Protein AF-K2DRI7-F1 (afdb_monomer)

pLDDT: mean 78.34, std 16.37, range [36.66, 93.38]

Foldseek 3Di:
DPPVVVQVVQQVVVLVLVLCLCVVPQVWAPWDQQPDPRLQLARIKTWDQDPVRDIFIEGEHEGADEADPPNLVVSLVSLVRQQVDQDPPPSDGHQEYEYEYCAHYDPVSVVVVVVSCVVGPHYHYYYNVRVVCSSPDSPVVVVVVVSSVPDD

Nearest PDB structures (foldseek):
  7tib-assembly1_E  TM=5.034E-01  e=5.874E-02  Saccharomyces cerevisiae
  8hzy-assembly1_A  TM=4.964E-01  e=2.606E-01  Homo sapiens
  8hzy-assembly2_B  TM=5.364E-01  e=4.982E-01  Homo sapiens
  3f73-assembly1_A  TM=3.333E-01  e=2.210E+00  Thermus thermophilus HB27
  3hxm-assembly1_A  TM=3.319E-01  e=8.075E+00  Thermus thermophilus HB27

Radius of gyration: 14.82 Å; Cα contacts (8 Å, |Δi|>4): 229; chains: 1; bounding box: 36×32×44 Å

Structure (mmCIF, N/CA/C/O backbone):
data_AF-K2DRI7-F1
#
_entry.id   AF-K2DRI7-F1
#
loop_
_atom_site.group_PDB
_atom_site.id
_atom_site.type_symbol
_atom_site.label_atom_id
_atom_site.label_alt_id
_atom_site.label_comp_id
_atom_site.label_asym_id
_atom_site.label_entity_id
_atom_site.label_seq_id
_atom_site.pdbx_PDB_ins_code
_atom_site.Cartn_x
_atom_site.Cartn_y
_atom_site.Cartn_z
_atom_site.occupancy
_atom_site.B_iso_or_equiv
_atom_site.auth_seq_id
_atom_site.auth_comp_id
_atom_site.auth_asym_id
_atom_site.auth_atom_id
_atom_site.pdbx_PDB_model_num
ATOM 1 N N . MET A 1 1 ? -2.464 -15.193 24.944 1.00 45.53 1 MET A N 1
ATOM 2 C CA . MET A 1 1 ? -1.815 -15.854 23.783 1.00 45.53 1 MET A CA 1
ATOM 3 C C . MET A 1 1 ? -2.702 -15.968 22.533 1.00 45.53 1 MET A C 1
ATOM 5 O O . MET A 1 1 ? -2.139 -16.121 21.462 1.00 45.53 1 MET A O 1
ATOM 9 N N . GLY A 1 2 ? -4.039 -15.856 22.607 1.00 46.03 2 GLY A N 1
ATOM 10 C CA . GLY A 1 2 ? -4.921 -16.033 21.433 1.00 46.03 2 GLY A CA 1
ATOM 11 C C . GLY A 1 2 ? -5.036 -14.850 20.456 1.00 46.03 2 GLY A C 1
ATOM 12 O O . GLY A 1 2 ? -5.454 -15.052 19.322 1.00 46.03 2 GLY A O 1
ATOM 13 N N . ASP A 1 3 ? -4.657 -13.637 20.866 1.00 54.78 3 ASP A N 1
ATOM 14 C CA . ASP A 1 3 ? -4.938 -12.408 20.102 1.00 54.78 3 ASP A CA 1
ATOM 15 C C . ASP A 1 3 ? -3.900 -12.127 18.996 1.00 54.78 3 ASP A C 1
ATOM 17 O O . ASP A 1 3 ? -4.232 -11.866 17.841 1.00 54.78 3 ASP A O 1
ATOM 21 N N . LYS A 1 4 ? -2.609 -12.328 19.306 1.00 49.41 4 LYS A N 1
ATOM 22 C CA . LYS A 1 4 ? -1.509 -12.177 18.333 1.00 49.41 4 LYS A CA 1
ATOM 23 C C . LYS A 1 4 ? -1.592 -13.189 17.184 1.00 49.41 4 LYS A C 1
ATOM 25 O O . LYS A 1 4 ? -1.267 -12.856 16.050 1.00 49.41 4 LYS A O 1
ATOM 30 N N . THR A 1 5 ? -2.041 -14.413 17.462 1.00 52.44 5 THR A N 1
ATOM 31 C CA . THR A 1 5 ? -2.191 -15.465 16.442 1.00 52.44 5 THR A CA 1
ATOM 32 C C . THR A 1 5 ? -3.351 -15.166 15.491 1.00 52.44 5 THR A C 1
ATOM 34 O O . THR A 1 5 ? -3.237 -15.429 14.298 1.00 52.44 5 THR A O 1
ATOM 37 N N . LYS A 1 6 ? -4.443 -14.569 15.992 1.00 58.28 6 LYS A N 1
ATOM 38 C CA . LYS A 1 6 ? -5.575 -14.129 15.164 1.00 58.28 6 LYS A CA 1
ATOM 39 C C . LYS A 1 6 ? -5.189 -12.977 14.240 1.00 58.28 6 LYS A C 1
ATOM 41 O O . LYS A 1 6 ? -5.393 -13.106 13.037 1.00 58.28 6 LYS A O 1
ATOM 46 N N . LYS A 1 7 ? -4.544 -11.931 14.771 1.00 59.47 7 LYS A N 1
ATOM 47 C CA . LYS A 1 7 ? -4.063 -10.786 13.976 1.00 59.47 7 LYS A CA 1
ATOM 48 C C . LYS A 1 7 ? -3.136 -11.229 12.833 1.00 59.47 7 LYS A C 1
ATOM 50 O O . LYS A 1 7 ? -3.313 -10.838 11.686 1.00 59.47 7 LYS A O 1
ATOM 55 N N . ARG A 1 8 ? -2.220 -12.161 13.120 1.00 62.06 8 ARG A N 1
ATOM 56 C CA . ARG A 1 8 ? -1.281 -12.714 12.127 1.00 62.06 8 ARG A CA 1
ATOM 57 C C . ARG A 1 8 ? -1.958 -13.560 11.038 1.00 62.06 8 ARG A C 1
ATOM 59 O O . ARG A 1 8 ? -1.441 -13.652 9.927 1.00 62.06 8 ARG A O 1
ATOM 66 N N . ASN A 1 9 ? -3.088 -14.198 11.344 1.00 74.12 9 ASN A N 1
ATOM 67 C CA . ASN A 1 9 ? -3.868 -14.951 10.360 1.00 74.12 9 ASN A CA 1
ATOM 68 C C . ASN A 1 9 ? -4.721 -14.030 9.478 1.00 74.12 9 ASN A C 1
ATOM 70 O O . ASN A 1 9 ? -4.870 -14.307 8.290 1.00 74.12 9 ASN A O 1
ATOM 74 N N . GLY A 1 10 ? -5.241 -12.937 10.037 1.00 79.75 10 GLY A N 1
ATOM 75 C CA . GLY A 1 10 ? -6.011 -11.949 9.290 1.00 79.75 10 GLY A CA 1
ATOM 76 C C . GLY A 1 10 ? -5.166 -11.167 8.283 1.00 79.75 10 GLY A C 1
ATOM 77 O O . GLY A 1 10 ? -5.531 -11.100 7.112 1.00 79.75 10 GLY A O 1
ATOM 78 N N . GLU A 1 11 ? -3.965 -10.720 8.665 1.00 83.31 11 GLU A N 1
ATOM 79 C CA . GLU A 1 11 ? -3.028 -10.072 7.727 1.00 83.31 11 GLU A CA 1
ATOM 80 C C . GLU A 1 11 ? -2.600 -11.006 6.586 1.00 83.31 11 GLU A C 1
ATOM 82 O O . GLU A 1 11 ? -2.500 -10.579 5.438 1.00 83.31 11 GLU A O 1
ATOM 87 N N . LYS A 1 12 ? -2.409 -12.304 6.861 1.00 87.25 12 LYS A N 1
ATOM 88 C CA . LYS A 1 12 ? -2.151 -13.305 5.811 1.00 87.25 12 LYS A CA 1
ATOM 89 C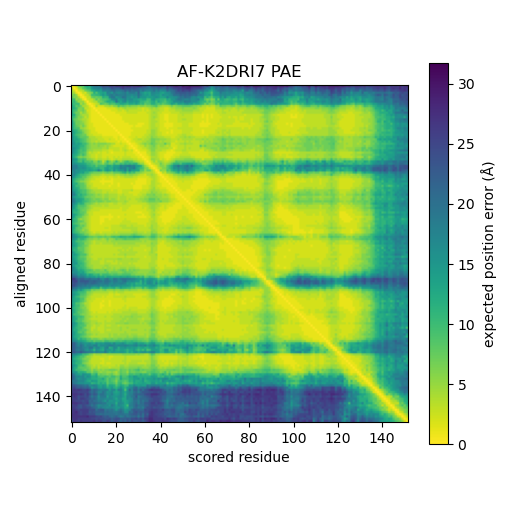 C . LYS A 1 12 ? -3.308 -13.426 4.823 1.00 87.25 12 LYS A C 1
ATOM 91 O O . LYS A 1 12 ? -3.069 -13.522 3.621 1.00 87.25 12 LYS A O 1
ATOM 96 N N . LEU A 1 13 ? -4.545 -13.449 5.317 1.00 87.31 13 LEU A N 1
ATOM 97 C CA . LEU A 1 13 ? -5.724 -13.536 4.461 1.00 87.31 13 LEU A CA 1
ATOM 98 C C . LEU A 1 13 ? -5.879 -12.272 3.611 1.00 87.31 13 LEU A C 1
ATOM 100 O O . LEU A 1 13 ? -6.051 -12.378 2.399 1.00 87.31 13 LEU A O 1
ATOM 104 N N . LEU A 1 14 ? -5.753 -11.099 4.236 1.00 89.38 14 LEU A N 1
ATOM 105 C CA . LEU A 1 14 ? -5.781 -9.803 3.563 1.00 89.38 14 LEU A CA 1
ATOM 106 C C . LEU A 1 14 ? -4.707 -9.727 2.470 1.00 89.38 14 LEU A C 1
ATOM 108 O O . LEU A 1 14 ? -4.997 -9.350 1.339 1.00 89.38 14 LEU A O 1
ATOM 112 N N . ARG A 1 15 ? -3.483 -10.166 2.777 1.00 91.38 15 ARG A N 1
ATOM 113 C CA . ARG A 1 15 ? -2.383 -10.230 1.811 1.00 91.38 15 ARG A CA 1
ATOM 114 C C . ARG A 1 15 ? -2.696 -11.116 0.626 1.00 91.38 15 ARG A C 1
ATOM 116 O O . ARG A 1 15 ? -2.484 -10.685 -0.501 1.00 91.38 15 ARG A O 1
ATOM 123 N N . LYS A 1 16 ? -3.236 -12.314 0.860 1.00 90.50 16 LYS A N 1
ATOM 124 C CA . LYS A 1 16 ? -3.647 -13.196 -0.235 1.00 90.50 16 LYS A CA 1
ATOM 125 C C . LYS A 1 16 ? -4.706 -12.522 -1.113 1.00 90.50 16 LYS A C 1
ATOM 127 O O . LYS A 1 16 ? -4.570 -12.531 -2.327 1.00 90.50 16 LYS A O 1
ATOM 132 N N . GLN A 1 17 ? -5.723 -11.905 -0.512 1.00 88.56 17 GLN A N 1
ATOM 133 C CA . GLN A 1 17 ? -6.784 -11.220 -1.258 1.00 88.56 17 GLN A CA 1
ATOM 134 C C . GLN A 1 17 ? -6.245 -10.068 -2.110 1.00 88.56 17 GLN A C 1
ATOM 136 O O . GLN A 1 17 ? -6.640 -9.920 -3.263 1.00 88.56 17 GLN A O 1
ATOM 141 N N . VAL A 1 18 ? -5.333 -9.265 -1.558 1.00 90.50 18 VAL A N 1
ATOM 142 C CA . VAL A 1 18 ? -4.692 -8.172 -2.296 1.00 90.50 18 VAL A CA 1
ATOM 143 C C . VAL A 1 18 ? -3.785 -8.720 -3.396 1.00 90.50 18 VAL A C 1
ATOM 145 O O . VAL A 1 18 ? -3.836 -8.218 -4.511 1.00 90.50 18 VAL A O 1
ATOM 148 N N . TYR A 1 19 ? -3.006 -9.770 -3.130 1.00 91.44 19 TYR A N 1
ATOM 149 C CA . TYR A 1 19 ? -2.172 -10.425 -4.139 1.00 91.44 19 TYR A CA 1
ATOM 150 C C . TYR A 1 19 ? -3.009 -10.921 -5.325 1.00 91.44 19 TYR A C 1
ATOM 152 O O . TYR A 1 19 ? -2.727 -10.563 -6.469 1.00 91.44 19 TYR A O 1
ATOM 160 N N . ASP A 1 20 ? -4.068 -11.687 -5.044 1.00 87.81 20 ASP A N 1
ATOM 161 C CA . ASP A 1 20 ? -4.990 -12.191 -6.064 1.00 87.81 20 ASP A CA 1
ATOM 162 C C . ASP A 1 20 ? -5.602 -11.013 -6.850 1.00 87.81 20 ASP A C 1
ATOM 164 O O . ASP A 1 20 ? -5.666 -11.049 -8.075 1.00 87.81 20 ASP A O 1
ATOM 168 N N . PHE A 1 21 ? -5.972 -9.918 -6.169 1.00 85.81 21 PHE A N 1
ATOM 169 C CA . PHE A 1 21 ? -6.487 -8.707 -6.814 1.00 85.81 21 PHE A CA 1
ATOM 170 C C . PHE A 1 21 ? -5.487 -8.074 -7.800 1.00 85.81 21 PHE A C 1
ATOM 172 O O . PHE A 1 21 ? -5.850 -7.749 -8.933 1.00 85.81 21 PHE A O 1
ATOM 179 N N . LEU A 1 22 ? -4.223 -7.917 -7.395 1.00 88.50 22 LEU A N 1
ATOM 180 C CA . LEU A 1 22 ? -3.173 -7.341 -8.242 1.00 88.50 22 LEU A CA 1
ATOM 181 C C . LEU A 1 22 ? -2.942 -8.178 -9.506 1.00 88.50 22 LEU A C 1
ATOM 183 O O . LEU A 1 22 ? -2.882 -7.635 -10.610 1.00 88.50 22 LEU A O 1
ATOM 187 N N . VAL A 1 23 ? -2.827 -9.498 -9.344 1.00 87.06 23 VAL A N 1
ATOM 188 C CA . VAL A 1 23 ? -2.507 -10.415 -10.444 1.00 87.06 23 VAL A CA 1
ATOM 189 C C . VAL A 1 23 ? -3.704 -10.606 -11.372 1.00 87.06 23 VAL A C 1
ATOM 191 O O . VAL A 1 23 ? -3.569 -10.465 -12.586 1.00 87.06 23 VAL A O 1
ATOM 194 N N . GLU A 1 24 ? -4.878 -10.915 -10.821 1.00 83.25 24 GLU A N 1
ATOM 195 C CA . GLU A 1 24 ? -6.037 -11.324 -11.619 1.00 83.25 24 GLU A CA 1
ATOM 196 C C . GLU A 1 24 ? -6.810 -10.138 -12.208 1.00 83.25 24 GLU A C 1
ATOM 198 O O . GLU A 1 24 ? -7.414 -10.281 -13.271 1.00 83.25 24 GLU A O 1
ATOM 203 N N . TYR A 1 25 ? -6.803 -8.972 -11.546 1.00 78.94 25 TYR A N 1
ATOM 204 C CA . TYR A 1 25 ? -7.685 -7.856 -11.918 1.00 78.94 25 TYR A CA 1
ATOM 205 C C . TYR A 1 25 ? -6.943 -6.615 -12.396 1.00 78.94 25 TYR A C 1
ATOM 207 O O . TYR A 1 25 ? -7.398 -5.973 -13.342 1.00 78.94 25 TYR A O 1
ATOM 215 N N . LEU A 1 26 ? -5.817 -6.256 -11.773 1.00 81.12 26 LEU A N 1
ATOM 216 C CA . LEU A 1 26 ? -5.027 -5.107 -12.233 1.00 81.12 26 LEU A CA 1
ATOM 217 C C . LEU A 1 26 ? -4.028 -5.468 -13.338 1.00 81.12 26 LEU A C 1
ATOM 219 O O . LEU A 1 26 ? -3.480 -4.569 -13.981 1.00 81.12 26 LEU A O 1
ATOM 223 N N . GLY A 1 27 ? -3.796 -6.765 -13.569 1.00 82.94 27 GLY A N 1
ATOM 224 C CA . GLY A 1 27 ? -2.776 -7.237 -14.503 1.00 82.94 27 GLY A CA 1
ATOM 225 C C . GLY A 1 27 ? -1.376 -6.768 -14.103 1.00 82.94 27 GLY A C 1
ATOM 226 O O . GLY A 1 27 ? -0.533 -6.523 -14.970 1.00 82.94 27 GLY A O 1
ATOM 227 N N . SER A 1 28 ? -1.147 -6.581 -12.800 1.00 88.69 28 SER A N 1
ATOM 228 C CA . SER A 1 28 ? 0.134 -6.132 -12.274 1.00 88.69 28 SER A CA 1
ATOM 229 C C . SER A 1 28 ? 1.219 -7.171 -12.543 1.00 88.69 28 SER A C 1
ATOM 231 O O . SER A 1 28 ? 0.995 -8.380 -12.504 1.00 88.69 28 SER A O 1
ATOM 233 N N . GLN A 1 29 ? 2.424 -6.688 -12.819 1.00 87.44 29 GLN A N 1
ATOM 234 C CA . GLN A 1 29 ? 3.566 -7.513 -13.192 1.00 87.44 29 GLN A CA 1
ATOM 235 C C . GLN A 1 29 ? 4.505 -7.709 -12.003 1.00 87.44 29 GLN A C 1
ATOM 237 O O . GLN A 1 29 ? 4.665 -6.802 -11.188 1.00 87.44 29 GLN A O 1
ATOM 242 N N . ASN A 1 30 ? 5.182 -8.862 -11.952 1.00 88.19 30 ASN A N 1
ATOM 243 C CA . ASN A 1 30 ? 6.200 -9.190 -10.945 1.00 88.19 30 ASN A CA 1
ATOM 244 C C . ASN A 1 30 ? 5.730 -8.883 -9.510 1.00 88.19 30 ASN A C 1
ATOM 246 O O . ASN A 1 30 ? 6.383 -8.133 -8.788 1.00 88.19 30 ASN A O 1
ATOM 250 N N . VAL A 1 31 ? 4.561 -9.412 -9.130 1.00 90.19 31 VAL A N 1
ATOM 251 C CA . VAL A 1 31 ? 4.047 -9.273 -7.763 1.00 90.19 31 VAL A CA 1
ATOM 252 C C . VAL A 1 31 ? 4.863 -10.179 -6.835 1.00 90.19 31 VAL A C 1
ATOM 254 O O . VAL A 1 31 ? 4.815 -11.404 -6.953 1.00 90.19 31 VAL A O 1
ATOM 257 N N . GLU A 1 32 ? 5.612 -9.571 -5.924 1.00 89.62 32 GLU A N 1
ATOM 258 C CA . GLU A 1 32 ? 6.501 -10.212 -4.955 1.00 89.62 32 GLU A CA 1
ATOM 259 C C . GLU A 1 32 ? 5.894 -10.124 -3.548 1.00 89.62 32 GLU A C 1
ATOM 261 O O . GLU A 1 32 ? 5.440 -9.060 -3.126 1.00 89.62 32 GLU A O 1
ATOM 266 N N . ASP A 1 33 ? 5.895 -11.243 -2.819 1.00 89.25 33 ASP A N 1
ATOM 267 C CA . ASP A 1 33 ? 5.534 -11.295 -1.399 1.00 89.25 33 ASP A CA 1
ATOM 268 C C . ASP A 1 33 ? 6.801 -11.158 -0.548 1.00 89.25 33 ASP A C 1
ATOM 270 O O . ASP A 1 33 ? 7.680 -12.023 -0.576 1.00 89.25 33 ASP A O 1
ATOM 274 N N . CYS A 1 34 ? 6.902 -10.048 0.180 1.00 86.25 34 CYS A N 1
ATOM 275 C CA . CYS A 1 34 ?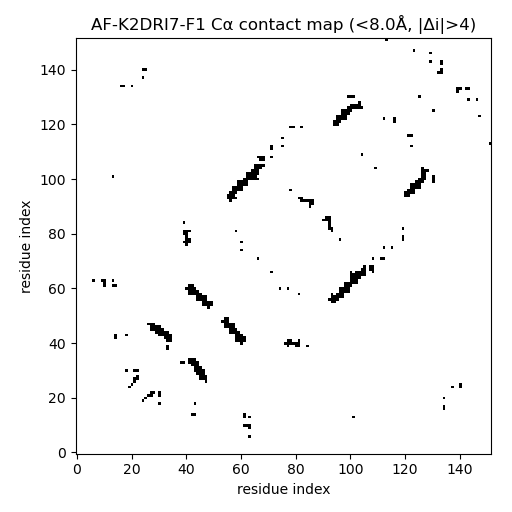 8.083 -9.670 0.953 1.00 86.25 34 CYS A CA 1
ATOM 276 C C . CYS A 1 34 ? 7.925 -9.941 2.457 1.00 86.25 34 CYS A C 1
ATOM 278 O O . CYS A 1 34 ? 8.848 -9.678 3.228 1.00 86.25 34 CYS A O 1
ATOM 280 N N . CYS A 1 35 ? 6.779 -10.469 2.895 1.00 80.75 35 CYS A N 1
ATOM 281 C CA . CYS A 1 35 ? 6.495 -10.632 4.316 1.00 80.75 35 CYS A CA 1
ATOM 282 C C . CYS A 1 35 ? 7.434 -11.660 4.974 1.00 80.75 35 CYS A C 1
ATOM 284 O O . CYS A 1 35 ? 7.529 -12.816 4.547 1.00 80.75 35 CYS A O 1
ATOM 286 N N . GLY A 1 36 ? 8.090 -11.268 6.072 1.00 72.19 36 GLY A N 1
ATOM 287 C CA . GLY A 1 36 ? 9.005 -12.121 6.836 1.00 72.19 36 GLY A CA 1
ATOM 288 C C . GLY A 1 36 ? 10.406 -11.532 7.017 1.00 72.19 36 GLY A C 1
ATOM 289 O O . GLY A 1 36 ? 10.565 -10.378 7.389 1.00 72.19 36 GLY A O 1
ATOM 290 N N . GLN A 1 37 ? 11.452 -12.343 6.824 1.00 54.78 37 GLN A N 1
ATOM 291 C CA . GLN A 1 37 ? 12.841 -11.924 7.096 1.00 54.78 37 GLN A CA 1
ATOM 292 C C . GLN A 1 37 ? 13.379 -10.853 6.130 1.00 54.78 37 GLN A C 1
ATOM 294 O O . GLN A 1 37 ? 14.425 -10.269 6.400 1.00 54.78 37 GLN A O 1
ATOM 299 N N . TYR A 1 38 ? 12.655 -10.577 5.044 1.00 63.22 38 TYR A N 1
ATOM 300 C CA . TYR A 1 38 ? 13.003 -9.602 4.008 1.00 63.22 38 TYR A CA 1
ATOM 301 C C . TYR A 1 38 ? 11.934 -8.507 3.877 1.00 63.22 38 TYR A C 1
ATOM 303 O O . TYR A 1 38 ? 11.729 -7.944 2.806 1.00 63.22 38 TYR A O 1
ATOM 311 N N . GLU A 1 39 ? 11.227 -8.220 4.970 1.00 67.75 39 GLU A N 1
ATOM 312 C CA . GLU A 1 39 ? 10.157 -7.226 5.008 1.00 67.75 39 GLU A CA 1
ATOM 313 C C . GLU A 1 39 ? 10.781 -5.823 5.054 1.00 67.75 39 GLU A C 1
ATOM 315 O O . GLU A 1 39 ? 11.000 -5.227 6.109 1.00 67.75 39 GLU A O 1
ATOM 320 N N . PHE A 1 40 ? 11.141 -5.297 3.883 1.00 81.81 40 PHE A N 1
ATOM 321 C CA . PHE A 1 40 ? 11.758 -3.978 3.711 1.00 81.81 40 PHE A CA 1
ATOM 322 C C . PHE A 1 40 ? 10.728 -2.844 3.842 1.00 81.81 40 PHE A C 1
ATOM 324 O O . PHE A 1 40 ? 10.684 -1.934 3.021 1.00 81.81 40 PHE A O 1
ATOM 331 N N . GLY A 1 41 ? 9.863 -2.917 4.857 1.00 85.12 41 GLY A N 1
ATOM 332 C CA . GLY A 1 41 ? 8.800 -1.939 5.097 1.00 85.12 41 GLY A CA 1
ATOM 333 C C . GLY A 1 41 ? 7.579 -2.055 4.174 1.00 85.12 41 GLY A C 1
ATOM 334 O O . GLY A 1 41 ? 6.766 -1.135 4.137 1.00 85.12 41 GLY A O 1
ATOM 335 N N . CYS A 1 42 ? 7.464 -3.148 3.414 1.00 90.31 42 CYS A N 1
ATOM 336 C CA . CYS A 1 42 ? 6.300 -3.497 2.599 1.00 90.31 42 CYS A CA 1
ATOM 337 C C . CYS A 1 42 ? 6.037 -5.004 2.689 1.00 90.31 42 CYS A C 1
ATOM 339 O O . CYS A 1 42 ? 6.977 -5.798 2.730 1.00 90.31 42 CYS A O 1
ATOM 341 N N . ASP A 1 43 ? 4.763 -5.385 2.647 1.00 92.25 43 ASP A N 1
ATOM 342 C CA . ASP A 1 43 ? 4.317 -6.777 2.580 1.00 92.25 43 ASP A CA 1
ATOM 343 C C . ASP A 1 43 ? 4.309 -7.308 1.145 1.00 92.25 43 ASP A C 1
ATOM 345 O O . ASP A 1 43 ? 4.614 -8.476 0.920 1.00 92.25 43 ASP A O 1
ATOM 349 N N . LEU A 1 44 ? 3.954 -6.457 0.175 1.00 92.19 44 LEU A N 1
ATOM 350 C CA . LEU A 1 44 ? 3.944 -6.788 -1.250 1.00 92.19 44 LEU A CA 1
ATOM 351 C C . LEU A 1 44 ? 4.658 -5.710 -2.063 1.00 92.19 44 LEU A C 1
ATOM 353 O O . LEU A 1 44 ? 4.615 -4.526 -1.721 1.00 92.19 44 LEU A O 1
ATOM 357 N N . ILE A 1 45 ? 5.245 -6.112 -3.185 1.00 91.94 45 ILE A N 1
ATOM 358 C CA . ILE A 1 45 ? 5.804 -5.210 -4.195 1.00 91.94 45 ILE A CA 1
ATOM 359 C C . ILE A 1 45 ? 5.298 -5.641 -5.560 1.00 91.94 45 ILE A C 1
ATOM 361 O O . ILE A 1 45 ? 5.169 -6.828 -5.826 1.00 91.94 45 ILE A O 1
ATOM 365 N N . PHE A 1 46 ? 5.000 -4.689 -6.435 1.00 92.38 46 PHE A N 1
ATOM 366 C CA . PHE A 1 46 ? 4.537 -4.990 -7.784 1.00 92.38 46 PHE A CA 1
ATOM 367 C C . PHE A 1 46 ? 4.931 -3.897 -8.770 1.00 92.38 46 PHE A C 1
ATOM 369 O O . PHE A 1 46 ? 5.344 -2.798 -8.390 1.00 92.38 46 PHE A O 1
ATOM 376 N N . TYR A 1 47 ? 4.770 -4.199 -10.055 1.00 91.69 47 TYR A N 1
ATOM 377 C CA . TYR A 1 47 ? 4.936 -3.241 -11.134 1.00 91.69 47 TYR A CA 1
ATOM 378 C C . TYR A 1 47 ? 3.627 -3.025 -11.882 1.00 91.69 47 TYR A C 1
ATOM 380 O O . TYR A 1 47 ? 2.873 -3.963 -12.139 1.00 91.69 47 TYR A O 1
ATOM 388 N N . GLN A 1 48 ? 3.395 -1.783 -12.286 1.00 91.00 48 GLN A N 1
ATOM 389 C CA . GLN A 1 48 ? 2.253 -1.393 -13.099 1.00 91.00 48 GLN A CA 1
ATOM 390 C C . GLN A 1 48 ? 2.708 -0.367 -14.133 1.00 91.00 48 GLN A C 1
ATOM 392 O O . GLN A 1 48 ? 3.519 0.508 -13.829 1.00 91.00 48 GLN A O 1
ATOM 397 N N . ASN A 1 49 ? 2.184 -0.459 -15.352 1.00 88.00 49 ASN A N 1
ATOM 398 C CA . ASN A 1 49 ? 2.376 0.600 -16.335 1.00 88.00 49 ASN A CA 1
ATOM 399 C C . ASN A 1 49 ? 1.421 1.754 -16.030 1.00 88.00 49 ASN A C 1
ATOM 401 O O . ASN A 1 49 ? 0.225 1.531 -15.829 1.00 88.00 49 ASN A O 1
ATOM 405 N N . ASP A 1 50 ? 1.945 2.976 -16.007 1.00 85.81 50 ASP A N 1
ATOM 406 C CA . ASP A 1 50 ? 1.112 4.174 -15.966 1.00 85.81 50 ASP A CA 1
ATOM 407 C C . ASP A 1 50 ? 0.392 4.392 -17.321 1.00 85.81 50 ASP A C 1
ATOM 409 O O . ASP A 1 50 ? 0.661 3.668 -18.289 1.00 85.81 50 ASP A O 1
ATOM 413 N N . PRO A 1 51 ? -0.545 5.357 -17.430 1.00 85.31 51 PRO A N 1
ATOM 414 C CA . PRO A 1 51 ? -1.284 5.600 -18.674 1.00 85.31 51 PRO A CA 1
ATOM 415 C C . PRO A 1 51 ? -0.412 5.935 -19.893 1.00 85.31 51 PRO A C 1
ATOM 417 O O . PRO A 1 51 ? -0.889 5.842 -21.022 1.00 85.31 51 PRO A O 1
ATOM 420 N N . PHE A 1 52 ? 0.854 6.305 -19.685 1.00 91.75 52 PHE A N 1
ATOM 421 C CA . PHE A 1 52 ? 1.821 6.592 -20.744 1.00 91.75 52 PHE A CA 1
ATOM 422 C C . PHE A 1 52 ? 2.698 5.378 -21.086 1.00 91.75 52 PHE A C 1
ATOM 424 O O . PHE A 1 52 ? 3.617 5.486 -21.896 1.00 91.75 52 PHE A O 1
ATOM 431 N N . GLY A 1 53 ? 2.428 4.217 -20.483 1.00 86.81 53 GLY A N 1
ATOM 432 C CA . GLY A 1 53 ? 3.187 2.987 -20.690 1.00 86.81 53 GLY A CA 1
ATOM 433 C C . GLY A 1 53 ? 4.494 2.923 -19.898 1.00 86.81 53 GLY A C 1
ATOM 434 O O . GLY A 1 53 ? 5.284 2.006 -20.122 1.00 86.81 53 GLY A O 1
ATOM 435 N N . ILE A 1 54 ? 4.749 3.858 -18.974 1.00 88.69 54 ILE A N 1
ATOM 436 C CA . ILE A 1 54 ? 5.965 3.834 -18.157 1.00 88.69 54 ILE A CA 1
ATOM 437 C C . ILE A 1 54 ? 5.772 2.826 -17.028 1.00 88.69 54 ILE A C 1
ATOM 439 O O . ILE A 1 54 ? 4.838 2.931 -16.233 1.00 88.69 54 ILE A O 1
ATOM 443 N N . LYS A 1 55 ? 6.698 1.872 -16.919 1.00 89.94 55 LYS A N 1
ATOM 444 C CA . LYS A 1 55 ? 6.703 0.877 -15.846 1.00 89.94 55 LYS A CA 1
ATOM 445 C C . LYS A 1 55 ? 7.087 1.526 -14.510 1.00 89.94 55 LYS A C 1
ATOM 447 O O . LYS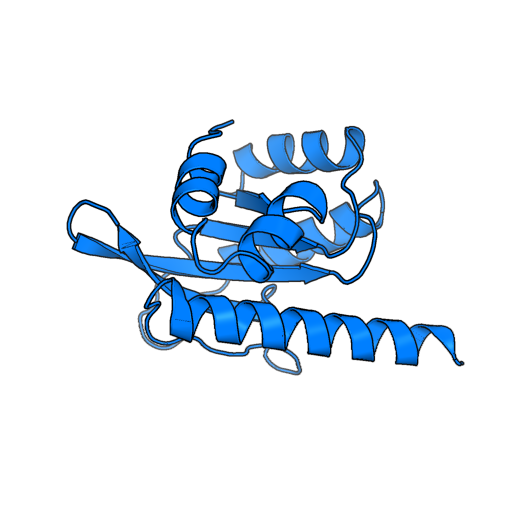 A 1 55 ? 8.210 2.022 -14.335 1.00 89.94 55 LYS A O 1
ATOM 452 N N . ARG A 1 56 ? 6.152 1.503 -13.564 1.00 90.69 56 ARG A N 1
ATOM 453 C CA . ARG A 1 56 ? 6.278 2.015 -12.194 1.00 90.69 56 ARG A CA 1
ATOM 454 C C . ARG A 1 56 ? 6.335 0.866 -11.203 1.00 90.69 56 ARG A C 1
ATOM 456 O O . ARG A 1 56 ? 5.690 -0.158 -11.421 1.00 90.69 56 ARG A O 1
ATOM 463 N N . ARG A 1 57 ? 7.100 1.042 -10.130 1.00 91.00 57 ARG A N 1
ATOM 464 C CA . ARG A 1 57 ? 7.242 0.081 -9.037 1.00 91.00 57 ARG A CA 1
ATOM 465 C C . ARG A 1 57 ? 6.540 0.606 -7.794 1.00 91.00 57 ARG A C 1
ATOM 467 O O . ARG A 1 57 ? 6.835 1.708 -7.342 1.00 91.00 57 ARG A O 1
ATOM 474 N N . TYR A 1 58 ? 5.669 -0.203 -7.212 1.00 92.06 58 TYR A N 1
ATOM 475 C CA . TYR A 1 58 ? 4.885 0.171 -6.043 1.00 92.06 58 TYR A CA 1
ATOM 476 C C . TYR A 1 58 ? 5.071 -0.830 -4.909 1.00 92.06 58 TYR A C 1
ATOM 478 O O . TYR A 1 58 ? 5.221 -2.029 -5.147 1.00 92.06 58 TYR A O 1
ATOM 486 N N . GLY A 1 59 ? 5.051 -0.324 -3.678 1.00 92.31 59 GLY A N 1
ATOM 487 C CA . GLY A 1 59 ? 4.977 -1.136 -2.465 1.00 92.31 59 GLY A CA 1
ATOM 488 C C . GLY A 1 59 ? 3.568 -1.142 -1.879 1.00 92.31 59 GLY A C 1
ATOM 489 O O . GLY A 1 59 ? 2.788 -0.216 -2.109 1.00 92.31 59 GLY A O 1
ATOM 490 N N . ILE A 1 60 ? 3.242 -2.169 -1.099 1.00 93.31 60 ILE A N 1
ATOM 491 C CA . ILE A 1 60 ? 2.020 -2.230 -0.297 1.00 93.31 60 ILE A CA 1
ATOM 492 C C . ILE A 1 60 ? 2.376 -2.613 1.135 1.00 93.31 60 ILE A C 1
ATOM 494 O O . ILE A 1 60 ? 2.976 -3.661 1.360 1.00 93.31 60 ILE A O 1
ATOM 498 N N . GLN A 1 61 ? 1.940 -1.797 2.092 1.00 93.38 61 GLN A N 1
ATOM 499 C CA . GLN A 1 61 ? 1.923 -2.135 3.511 1.00 93.38 61 GLN A CA 1
ATOM 500 C C . GLN A 1 61 ? 0.489 -2.457 3.937 1.00 93.38 61 GLN A C 1
ATOM 502 O O . GLN A 1 61 ? -0.420 -1.636 3.798 1.00 93.38 61 GLN A O 1
ATOM 507 N N . LEU A 1 62 ? 0.291 -3.657 4.467 1.00 92.56 62 LEU A N 1
ATOM 508 C CA . LEU A 1 62 ? -0.986 -4.195 4.908 1.00 92.56 62 LEU A CA 1
ATOM 509 C C . LEU A 1 62 ? -1.102 -4.109 6.429 1.00 92.56 62 LEU A C 1
ATOM 511 O O . LEU A 1 62 ? -0.115 -4.276 7.148 1.00 92.56 62 LEU A O 1
ATOM 515 N N . LYS A 1 63 ? -2.319 -3.876 6.927 1.00 91.75 63 LYS A N 1
ATOM 516 C CA . LYS A 1 63 ? -2.668 -4.004 8.350 1.00 91.75 63 LYS A CA 1
ATOM 517 C C . LYS A 1 63 ? -4.080 -4.564 8.502 1.00 91.75 63 LYS A C 1
ATOM 519 O O . LYS A 1 63 ? -5.027 -4.033 7.933 1.00 91.75 63 LYS A O 1
ATOM 524 N N . ASP A 1 64 ? -4.249 -5.601 9.316 1.00 91.00 64 ASP A N 1
ATOM 525 C CA . ASP A 1 64 ? -5.579 -6.141 9.650 1.00 91.00 64 ASP A CA 1
ATOM 526 C C . ASP A 1 64 ? -6.119 -5.512 10.946 1.00 91.00 64 ASP A C 1
ATOM 528 O O . ASP A 1 64 ? -6.285 -6.177 11.967 1.00 91.00 64 ASP A O 1
ATOM 532 N N . THR A 1 65 ? -6.254 -4.183 10.966 1.00 91.00 65 THR A N 1
ATOM 533 C CA . THR A 1 65 ? -6.712 -3.421 12.142 1.00 91.00 65 THR A CA 1
ATOM 534 C C . THR A 1 65 ? -7.069 -1.985 11.773 1.00 91.00 65 THR A C 1
ATOM 536 O O . THR A 1 65 ? -6.533 -1.437 10.812 1.00 91.00 65 THR A O 1
ATOM 539 N N . ASP A 1 66 ? -7.898 -1.323 12.582 1.00 91.69 66 ASP A N 1
ATOM 540 C CA . ASP A 1 66 ? -8.062 0.131 12.498 1.00 91.69 66 ASP A CA 1
ATOM 541 C C . ASP A 1 66 ? -6.706 0.846 12.644 1.00 91.69 66 ASP A C 1
ATOM 543 O O . ASP A 1 66 ? -5.896 0.493 13.507 1.00 91.69 66 ASP A O 1
ATOM 547 N N . LEU A 1 67 ? -6.471 1.870 11.819 1.00 91.56 67 LEU A N 1
ATOM 548 C CA . LEU A 1 67 ? -5.289 2.724 11.910 1.00 91.56 67 LEU A CA 1
ATOM 549 C C . LEU A 1 67 ? -5.618 3.975 12.726 1.00 91.56 67 LEU A C 1
ATOM 551 O O . LEU A 1 67 ? -6.314 4.899 12.279 1.00 91.56 67 LEU A O 1
ATOM 555 N N . ASN A 1 68 ? -5.084 4.004 13.943 1.00 90.06 68 ASN A N 1
ATOM 556 C CA . ASN A 1 68 ? -5.135 5.153 14.836 1.00 90.06 68 ASN A CA 1
ATOM 557 C C . ASN A 1 68 ? -3.722 5.720 15.073 1.00 90.06 68 ASN A C 1
ATOM 559 O O . ASN A 1 68 ? -2.760 5.335 14.408 1.00 90.06 68 ASN A O 1
ATOM 563 N N . GLY A 1 69 ? -3.604 6.688 15.985 1.00 81.88 69 GLY A N 1
ATOM 564 C CA . GLY A 1 69 ? -2.377 7.442 16.227 1.00 81.88 69 GLY A CA 1
ATOM 565 C C . GLY A 1 69 ? -1.128 6.610 16.549 1.00 81.88 69 GLY A C 1
ATOM 566 O O . GLY A 1 69 ? -0.042 7.111 16.255 1.00 81.88 69 GLY A O 1
ATOM 567 N N . THR A 1 70 ? -1.260 5.401 17.108 1.00 86.75 70 THR A N 1
ATOM 568 C CA . THR A 1 70 ? -0.126 4.512 17.430 1.00 86.75 70 THR A CA 1
ATOM 569 C C . THR A 1 70 ? 0.240 3.621 16.248 1.00 86.75 70 THR A C 1
ATOM 571 O O . THR A 1 70 ? 1.386 3.644 15.803 1.00 86.75 70 THR A O 1
ATOM 574 N N . GLU A 1 71 ? -0.731 2.893 15.694 1.00 89.00 71 GLU A N 1
ATOM 575 C CA . GLU A 1 71 ? -0.551 1.989 14.551 1.00 89.00 71 GLU A CA 1
ATOM 576 C C . GLU A 1 71 ? -0.009 2.740 13.339 1.00 89.00 71 GLU A C 1
ATOM 578 O O . GLU A 1 71 ? 0.813 2.209 12.595 1.00 89.00 71 GLU A O 1
ATOM 583 N N . ILE A 1 72 ? -0.415 4.000 13.155 1.00 90.94 72 ILE A N 1
ATOM 584 C CA . ILE A 1 72 ? 0.087 4.778 12.032 1.00 90.94 72 ILE A CA 1
ATOM 585 C C . ILE A 1 72 ? 1.562 5.146 12.177 1.00 90.94 72 ILE A C 1
ATOM 587 O O . ILE A 1 72 ? 2.267 5.180 11.178 1.00 90.94 72 ILE A O 1
ATOM 591 N N . ASN A 1 73 ? 2.068 5.369 13.393 1.00 89.88 73 ASN A N 1
ATOM 592 C CA . ASN A 1 73 ? 3.491 5.660 13.579 1.00 89.88 73 ASN A CA 1
ATOM 593 C C . ASN A 1 73 ? 4.354 4.448 13.194 1.00 89.88 73 ASN A C 1
ATOM 595 O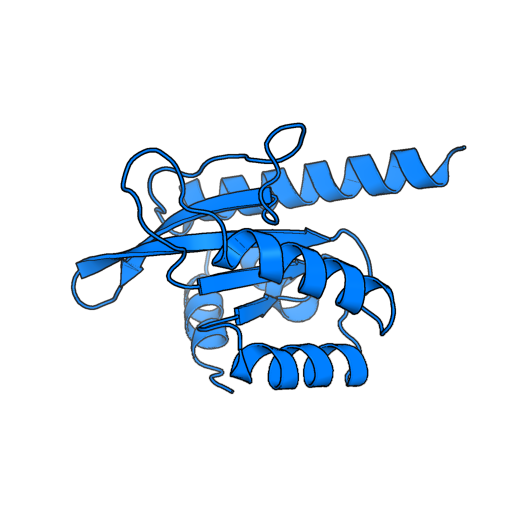 O . ASN A 1 73 ? 5.427 4.619 12.623 1.00 89.88 73 ASN A O 1
ATOM 599 N N . GLU A 1 74 ? 3.874 3.234 13.482 1.00 90.25 74 GLU A N 1
ATOM 600 C CA . GLU A 1 74 ? 4.524 1.995 13.045 1.00 90.25 74 GLU A CA 1
ATOM 601 C C . GLU A 1 74 ? 4.569 1.920 11.514 1.00 90.25 74 GLU A C 1
ATOM 603 O O . GLU A 1 74 ? 5.639 1.719 10.941 1.00 90.25 74 GLU A O 1
ATOM 608 N N . VAL A 1 75 ? 3.436 2.173 10.850 1.00 90.94 75 VAL A N 1
ATOM 609 C CA . VAL A 1 75 ? 3.350 2.199 9.381 1.00 90.94 75 VAL A CA 1
ATOM 610 C C . VAL A 1 75 ? 4.275 3.262 8.784 1.00 90.94 75 VAL A C 1
ATOM 612 O O . VAL A 1 75 ? 4.993 2.973 7.835 1.00 90.94 75 VAL A O 1
ATOM 615 N N . LEU A 1 76 ? 4.327 4.473 9.345 1.00 89.62 76 LEU A N 1
ATOM 616 C CA . LEU A 1 76 ? 5.241 5.523 8.880 1.00 89.62 76 LEU A CA 1
ATOM 617 C C . LEU A 1 76 ? 6.715 5.108 9.020 1.00 89.62 76 LEU A C 1
ATOM 619 O O . LEU A 1 76 ? 7.519 5.392 8.135 1.00 89.62 76 LEU A O 1
ATOM 623 N N . GLY A 1 77 ? 7.068 4.391 10.092 1.00 88.94 77 GLY A N 1
ATOM 624 C CA . GLY A 1 77 ? 8.397 3.799 10.250 1.00 88.94 77 GLY A CA 1
ATOM 625 C C . GLY A 1 77 ? 8.706 2.747 9.180 1.00 88.94 77 GLY A C 1
ATOM 626 O O . GLY A 1 77 ? 9.809 2.731 8.636 1.00 88.94 77 GLY A O 1
ATOM 627 N N . GLN A 1 78 ? 7.727 1.912 8.822 1.00 89.56 78 GLN A N 1
ATOM 628 C CA . GLN A 1 78 ? 7.853 0.961 7.713 1.00 89.56 78 GLN A CA 1
ATOM 629 C C . GLN A 1 78 ? 8.028 1.694 6.370 1.00 89.56 78 GLN A C 1
ATOM 631 O O . GLN A 1 78 ? 8.909 1.334 5.593 1.00 89.56 78 GLN A O 1
ATOM 636 N N . LEU A 1 79 ? 7.299 2.790 6.133 1.00 88.31 79 LEU A N 1
ATOM 637 C CA . LEU A 1 79 ? 7.468 3.616 4.932 1.00 88.31 79 LEU A CA 1
ATOM 638 C C . LEU A 1 79 ? 8.862 4.249 4.828 1.00 88.31 79 LEU A C 1
ATOM 640 O O . LEU A 1 79 ? 9.434 4.250 3.738 1.00 88.31 79 LEU A O 1
ATOM 644 N N . CYS A 1 80 ? 9.447 4.726 5.938 1.00 87.25 80 CYS A N 1
ATOM 645 C CA . CYS A 1 80 ? 10.844 5.193 5.965 1.00 87.25 80 CYS A CA 1
ATOM 646 C C . CYS A 1 80 ? 11.797 4.145 5.380 1.00 87.25 80 CYS A C 1
ATOM 648 O O . CYS A 1 80 ? 12.679 4.475 4.587 1.00 87.25 80 CYS A O 1
ATOM 650 N N . ILE A 1 81 ? 11.613 2.884 5.774 1.00 87.69 81 ILE A N 1
ATOM 651 C CA . ILE A 1 81 ? 12.440 1.769 5.311 1.00 87.69 81 ILE A CA 1
ATOM 652 C C . ILE A 1 81 ? 12.159 1.493 3.831 1.00 87.69 81 ILE A C 1
ATOM 654 O O . ILE A 1 81 ? 13.101 1.417 3.045 1.00 87.69 81 ILE A O 1
ATOM 658 N N . ALA A 1 82 ? 10.884 1.418 3.440 1.00 87.94 82 ALA A N 1
ATOM 659 C CA . ALA A 1 82 ? 10.470 1.097 2.075 1.00 87.94 82 ALA A CA 1
ATOM 660 C C . ALA A 1 82 ? 10.999 2.093 1.036 1.00 87.94 82 ALA A C 1
ATOM 662 O O . ALA A 1 82 ? 11.534 1.689 0.005 1.00 87.94 82 ALA A O 1
ATOM 663 N N . PHE A 1 83 ? 10.907 3.396 1.314 1.00 86.25 83 PHE A N 1
ATOM 664 C CA . PHE A 1 83 ? 11.431 4.430 0.418 1.00 86.25 83 PHE A CA 1
ATOM 665 C C . PHE A 1 83 ? 12.958 4.567 0.469 1.00 86.25 83 PHE A C 1
ATOM 667 O O . PHE A 1 83 ? 13.550 5.079 -0.479 1.00 86.25 83 PHE A O 1
ATOM 674 N N . GLY A 1 84 ? 13.604 4.128 1.554 1.00 82.56 84 GLY A N 1
ATOM 675 C CA . GLY A 1 84 ? 15.062 4.135 1.690 1.00 82.56 84 GLY A CA 1
ATOM 676 C C . GLY A 1 84 ? 15.754 2.901 1.103 1.00 82.56 84 GLY A C 1
ATOM 677 O O . GLY A 1 84 ? 16.968 2.923 0.892 1.00 82.56 84 GLY A O 1
ATOM 678 N N . HIS A 1 85 ? 15.013 1.822 0.845 1.00 82.50 85 HIS A N 1
ATOM 679 C CA . HIS A 1 85 ? 15.574 0.558 0.386 1.00 82.50 85 HIS A CA 1
ATOM 680 C C . HIS A 1 85 ? 15.691 0.497 -1.143 1.00 82.50 85 HIS A C 1
ATOM 682 O O . HIS A 1 85 ? 14.733 0.720 -1.884 1.00 82.50 85 HIS A O 1
ATOM 688 N N . ARG A 1 86 ? 16.887 0.143 -1.622 1.00 75.69 86 ARG A N 1
ATOM 689 C CA . ARG A 1 86 ? 17.148 -0.170 -3.031 1.00 75.69 86 ARG A CA 1
ATOM 690 C C . ARG A 1 86 ? 16.916 -1.654 -3.243 1.00 75.69 86 ARG A C 1
ATOM 692 O O . ARG A 1 86 ? 17.667 -2.486 -2.745 1.00 75.69 86 ARG A O 1
ATOM 699 N N . PHE A 1 87 ? 15.874 -1.979 -3.989 1.00 70.06 87 PHE A N 1
ATOM 700 C CA . PHE A 1 87 ? 15.514 -3.363 -4.241 1.00 70.06 87 PHE A CA 1
ATOM 701 C C . PHE A 1 87 ? 16.403 -3.956 -5.349 1.00 70.06 87 PHE A C 1
ATOM 703 O O . PHE A 1 87 ? 16.531 -3.395 -6.441 1.00 70.06 87 PHE A O 1
ATOM 710 N N . ALA A 1 88 ? 17.018 -5.098 -5.033 1.00 58.97 88 ALA A N 1
ATOM 711 C CA . ALA A 1 88 ? 18.300 -5.575 -5.567 1.00 58.97 88 ALA A CA 1
ATOM 712 C C . ALA A 1 88 ? 18.405 -5.829 -7.084 1.00 58.97 88 ALA A C 1
ATOM 714 O O . ALA A 1 88 ? 19.515 -5.967 -7.588 1.00 58.97 88 ALA A O 1
ATOM 715 N N . THR A 1 89 ? 17.302 -5.904 -7.828 1.00 55.50 89 THR A N 1
ATOM 716 C CA . THR A 1 89 ? 17.341 -6.255 -9.258 1.00 55.50 89 THR A CA 1
ATOM 717 C C . THR A 1 89 ? 17.515 -5.067 -10.203 1.00 55.50 89 THR A C 1
ATOM 719 O O . THR A 1 89 ? 18.017 -5.261 -11.305 1.00 55.50 89 THR A O 1
ATOM 722 N N . GLU A 1 90 ? 17.151 -3.847 -9.797 1.00 56.38 90 GLU A N 1
ATOM 723 C CA . GLU A 1 90 ? 17.166 -2.672 -10.694 1.00 56.38 90 GLU A CA 1
ATOM 724 C C . GLU A 1 90 ? 17.800 -1.417 -10.068 1.00 56.38 90 GLU A C 1
ATOM 726 O O . GLU A 1 90 ? 17.807 -0.363 -10.696 1.00 56.38 90 GLU A O 1
ATOM 731 N N . ASP A 1 91 ? 18.310 -1.502 -8.831 1.00 67.88 91 ASP A N 1
ATOM 732 C CA . ASP A 1 91 ? 18.837 -0.353 -8.071 1.00 67.88 91 ASP A CA 1
ATOM 733 C C . ASP A 1 91 ? 17.866 0.852 -8.033 1.00 67.88 91 ASP A C 1
ATOM 735 O O . ASP A 1 91 ? 18.249 2.024 -8.010 1.00 67.88 91 ASP A O 1
ATOM 739 N N . ARG A 1 92 ? 16.564 0.547 -8.058 1.00 72.38 92 ARG A N 1
ATOM 740 C CA . ARG A 1 92 ? 15.478 1.517 -8.201 1.00 72.38 92 ARG A CA 1
ATOM 741 C C . ARG A 1 92 ? 14.656 1.595 -6.918 1.00 72.38 92 ARG A C 1
ATOM 743 O O . ARG A 1 92 ? 14.324 0.573 -6.315 1.00 72.38 92 ARG A O 1
ATOM 750 N N . LEU A 1 93 ? 14.322 2.823 -6.525 1.00 85.19 93 LEU A N 1
ATOM 751 C CA . LEU A 1 93 ? 13.409 3.117 -5.419 1.00 85.19 93 LEU A CA 1
ATOM 752 C C . LEU A 1 93 ? 11.949 2.884 -5.837 1.00 85.19 93 LEU A C 1
ATOM 754 O O . LEU A 1 93 ? 11.630 2.837 -7.026 1.00 85.19 93 LEU A O 1
ATOM 758 N N . LEU A 1 94 ? 11.056 2.769 -4.856 1.00 88.94 94 LEU A N 1
ATOM 759 C CA . LEU A 1 94 ? 9.617 2.731 -5.113 1.00 88.94 94 LEU A CA 1
ATOM 760 C C . LEU A 1 94 ? 9.141 4.071 -5.699 1.00 88.94 94 LEU A C 1
ATOM 762 O O . LEU A 1 94 ? 9.524 5.139 -5.223 1.00 88.94 94 LEU A O 1
ATOM 766 N N . ASP A 1 95 ? 8.280 4.010 -6.716 1.00 90.44 95 ASP A N 1
ATOM 767 C CA . ASP A 1 95 ? 7.585 5.176 -7.273 1.00 90.44 95 ASP A CA 1
ATOM 768 C C . ASP A 1 95 ? 6.418 5.629 -6.370 1.00 90.44 95 ASP A C 1
ATOM 770 O O . ASP A 1 95 ? 5.960 6.766 -6.484 1.00 90.44 95 ASP A O 1
ATOM 774 N N . GLY A 1 96 ? 5.938 4.754 -5.479 1.00 91.06 96 GLY A N 1
ATOM 775 C CA . GLY A 1 96 ? 4.935 5.063 -4.462 1.00 91.06 96 GLY A CA 1
ATOM 776 C C . GLY A 1 96 ? 4.570 3.854 -3.599 1.00 91.06 96 GLY A C 1
ATOM 777 O O . GLY A 1 96 ? 4.993 2.726 -3.876 1.00 91.06 96 GLY A O 1
ATOM 778 N N . VAL A 1 97 ? 3.779 4.083 -2.550 1.00 91.56 97 VAL A N 1
ATOM 779 C CA . VAL A 1 97 ? 3.357 3.032 -1.609 1.00 91.56 97 VAL A CA 1
ATOM 780 C C . VAL A 1 97 ? 1.868 3.130 -1.300 1.00 91.56 97 VAL A C 1
ATOM 782 O O . VAL A 1 97 ? 1.338 4.214 -1.074 1.00 91.56 97 VAL A O 1
ATOM 785 N N . TYR A 1 98 ? 1.199 1.983 -1.244 1.00 92.19 98 TYR A N 1
ATOM 786 C 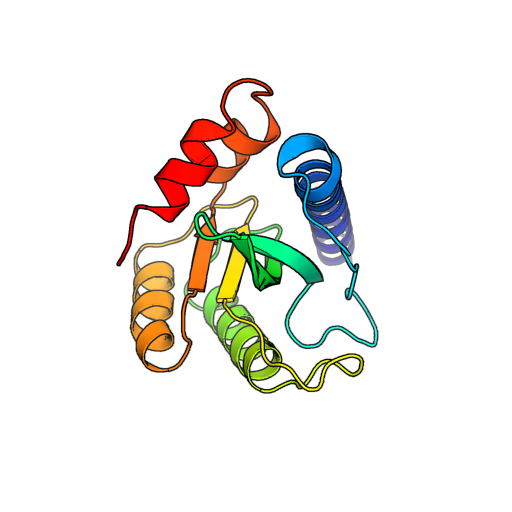CA . TYR A 1 98 ? -0.172 1.858 -0.766 1.00 92.19 98 TYR A CA 1
ATOM 787 C C . TYR A 1 98 ? -0.185 1.362 0.681 1.00 92.19 98 TYR A C 1
ATOM 789 O O . TYR A 1 98 ? 0.395 0.326 0.997 1.00 92.19 98 TYR A O 1
ATOM 797 N N . ILE A 1 99 ? -0.896 2.061 1.557 1.00 92.56 99 ILE A N 1
ATOM 798 C CA . ILE A 1 99 ? -1.292 1.558 2.870 1.00 92.56 99 ILE A CA 1
ATOM 799 C C . ILE A 1 99 ? -2.689 0.971 2.714 1.00 92.56 99 ILE A C 1
ATOM 801 O O . ILE A 1 99 ? -3.625 1.697 2.379 1.00 92.56 99 ILE A O 1
ATOM 805 N N . ILE A 1 100 ? -2.850 -0.324 2.970 1.00 92.69 100 ILE A N 1
ATOM 806 C CA . ILE A 1 100 ? -4.152 -0.989 2.890 1.00 92.69 100 ILE A CA 1
ATOM 807 C C . ILE A 1 100 ? -4.505 -1.574 4.249 1.00 92.69 100 ILE A C 1
ATOM 809 O O . ILE A 1 100 ? -3.725 -2.314 4.848 1.00 92.69 100 ILE A O 1
ATOM 813 N N . THR A 1 101 ? -5.708 -1.269 4.724 1.00 92.38 101 THR A N 1
ATOM 814 C CA . THR A 1 101 ? -6.231 -1.825 5.967 1.00 92.38 101 THR A CA 1
ATOM 815 C C . THR A 1 101 ? -7.624 -2.425 5.802 1.00 92.38 101 THR A C 1
ATOM 817 O O . THR A 1 101 ? -8.470 -1.890 5.086 1.00 92.38 101 THR A O 1
ATOM 820 N N . SER A 1 102 ? -7.873 -3.539 6.498 1.00 90.12 102 SER A N 1
ATOM 821 C CA . SER A 1 102 ? -9.219 -4.111 6.663 1.00 90.12 102 SER A CA 1
ATOM 822 C C . SER A 1 102 ? -10.100 -3.310 7.633 1.00 90.12 102 SER A C 1
ATOM 824 O O . SER A 1 102 ? -11.311 -3.535 7.705 1.00 90.12 102 SER A O 1
ATOM 826 N N . GLY A 1 103 ? -9.499 -2.385 8.384 1.00 90.19 103 GLY A N 1
ATOM 827 C CA . GLY A 1 103 ? -10.153 -1.488 9.323 1.00 90.19 103 GLY A CA 1
ATOM 828 C C . GLY A 1 103 ? -10.442 -0.107 8.734 1.00 90.19 103 GLY A C 1
ATOM 829 O O . GLY A 1 103 ? -10.422 0.130 7.530 1.00 90.19 103 GLY A O 1
ATOM 830 N N . THR A 1 104 ? -10.755 0.826 9.617 1.00 91.00 104 THR A N 1
ATOM 831 C CA . THR A 1 104 ? -10.945 2.249 9.334 1.00 91.00 104 THR A CA 1
ATOM 832 C C . THR A 1 104 ? -9.707 3.049 9.679 1.00 91.00 104 THR A C 1
ATOM 834 O O . THR A 1 104 ? -8.828 2.601 10.415 1.00 91.00 104 THR A O 1
ATOM 837 N N . ILE A 1 105 ? -9.651 4.270 9.160 1.00 90.69 105 ILE A N 1
ATOM 838 C CA . ILE A 1 105 ? -8.552 5.187 9.423 1.00 90.69 105 ILE A CA 1
ATOM 839 C C . ILE A 1 105 ? -9.128 6.415 10.087 1.00 90.69 105 ILE A C 1
ATOM 841 O O . ILE A 1 105 ? -10.021 7.083 9.563 1.00 90.69 105 ILE A O 1
ATOM 845 N N . THR A 1 106 ? -8.625 6.699 11.279 1.00 92.44 106 THR A N 1
ATOM 846 C CA . THR A 1 106 ? -9.035 7.900 12.000 1.00 92.44 106 THR A CA 1
ATOM 847 C C . THR A 1 106 ? -8.552 9.147 11.264 1.00 92.44 106 THR A C 1
ATOM 849 O O . THR A 1 106 ? -7.483 9.146 10.653 1.00 92.44 106 THR A O 1
ATOM 852 N N . ARG A 1 107 ? -9.294 10.253 11.383 1.00 90.19 107 ARG A N 1
ATOM 853 C CA . ARG A 1 107 ? -8.882 11.537 10.797 1.00 90.19 107 ARG A CA 1
ATOM 854 C C . ARG A 1 107 ? -7.462 11.930 11.221 1.00 90.19 107 ARG A C 1
ATOM 856 O O . ARG A 1 107 ? -6.674 12.321 10.376 1.00 90.19 107 ARG A O 1
ATOM 863 N N . GLY A 1 108 ? -7.119 11.771 12.501 1.00 90.75 108 GLY A N 1
ATOM 864 C CA . GLY A 1 108 ? -5.777 12.091 13.000 1.00 90.75 108 GLY A CA 1
ATOM 865 C C . GLY A 1 108 ? -4.671 11.226 12.385 1.00 90.75 108 GLY A C 1
ATOM 866 O O . GLY A 1 108 ? -3.600 11.738 12.081 1.00 90.75 108 GLY A O 1
ATOM 867 N N . ALA A 1 109 ? -4.925 9.934 12.151 1.00 90.88 109 ALA A N 1
ATOM 868 C CA . ALA A 1 109 ? -3.977 9.078 11.438 1.00 90.88 109 ALA A CA 1
ATOM 869 C C . ALA A 1 109 ? -3.825 9.499 9.969 1.00 90.88 109 ALA A C 1
ATOM 871 O O . ALA A 1 109 ? -2.713 9.527 9.454 1.00 90.88 109 ALA A O 1
ATOM 872 N N . PHE A 1 110 ? -4.922 9.880 9.313 1.00 89.31 110 PHE A N 1
ATOM 873 C CA . PHE A 1 110 ? -4.889 10.358 7.933 1.00 89.31 110 PHE A CA 1
ATOM 874 C C . PHE A 1 110 ? -4.101 11.669 7.779 1.00 89.31 110 PHE A C 1
ATOM 876 O O . PHE A 1 110 ? -3.285 11.779 6.867 1.00 89.31 110 PHE A O 1
ATOM 883 N N . GLU A 1 111 ? -4.276 12.633 8.691 1.00 89.44 111 GLU A N 1
ATOM 884 C CA . GLU A 1 111 ? -3.481 13.873 8.684 1.00 89.44 111 GLU A CA 1
ATOM 885 C C . GLU A 1 111 ? -1.984 13.589 8.886 1.00 89.44 111 GLU A C 1
ATOM 887 O O . GLU A 1 111 ? -1.160 14.130 8.158 1.00 89.44 111 GLU A O 1
ATOM 892 N N . LYS A 1 112 ? -1.615 12.653 9.772 1.00 88.81 112 LYS A N 1
ATOM 893 C CA . LYS A 1 112 ? -0.210 12.233 9.923 1.00 88.81 112 LYS A CA 1
ATOM 894 C C . LYS A 1 112 ? 0.386 11.662 8.635 1.00 88.81 112 LYS A C 1
ATOM 896 O O . LYS A 1 112 ? 1.552 11.908 8.342 1.00 88.81 112 LYS A O 1
ATOM 901 N N . ILE A 1 113 ? -0.392 10.897 7.864 1.00 85.88 113 ILE A N 1
ATOM 902 C CA . ILE A 1 113 ? 0.059 10.388 6.559 1.00 85.88 113 ILE A CA 1
ATOM 903 C C . ILE A 1 113 ? 0.286 11.549 5.596 1.00 85.88 113 ILE A C 1
ATOM 905 O O . ILE A 1 113 ? 1.309 11.572 4.923 1.00 85.88 113 ILE A O 1
ATOM 909 N N . LYS A 1 114 ? -0.632 12.522 5.551 1.00 83.94 114 LYS A N 1
ATOM 910 C CA . LYS A 1 114 ? -0.484 13.722 4.714 1.00 83.94 114 LYS A CA 1
ATOM 911 C C . LYS A 1 114 ? 0.765 14.520 5.064 1.00 83.94 114 LYS A C 1
ATOM 913 O O . LYS A 1 114 ? 1.520 14.877 4.168 1.00 83.94 114 LYS A O 1
ATOM 918 N N . GLU A 1 115 ? 0.998 14.757 6.350 1.00 84.38 115 GLU A N 1
ATOM 919 C CA . GLU A 1 115 ? 2.199 15.440 6.838 1.00 84.38 115 GLU A CA 1
ATOM 920 C C . GLU A 1 115 ? 3.468 14.663 6.463 1.00 84.38 115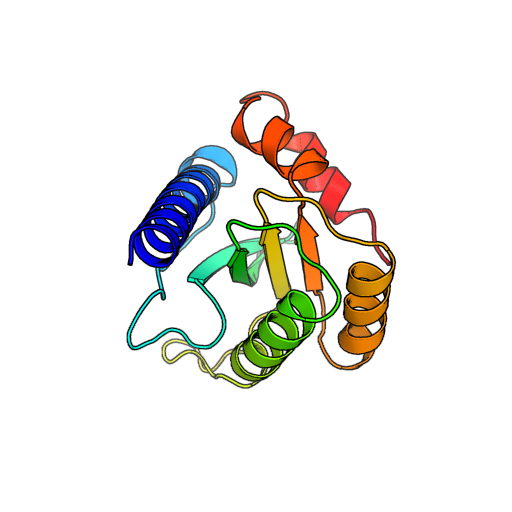 GLU A C 1
ATOM 922 O O . GLU A 1 115 ? 4.443 15.245 5.989 1.00 84.38 115 GLU A O 1
ATOM 927 N N . ALA A 1 116 ? 3.446 13.334 6.591 1.00 76.38 116 ALA A N 1
ATOM 928 C CA . ALA A 1 116 ? 4.557 12.479 6.188 1.00 76.38 116 ALA A CA 1
ATOM 929 C C . ALA A 1 116 ? 4.762 12.430 4.659 1.00 76.38 116 ALA A C 1
ATOM 931 O O . ALA A 1 116 ? 5.894 12.266 4.206 1.00 76.38 116 ALA A O 1
ATOM 932 N N . ASN A 1 117 ? 3.709 12.630 3.859 1.00 69.75 117 ASN A N 1
ATOM 933 C CA . ASN A 1 117 ? 3.754 12.712 2.389 1.00 69.75 117 ASN A CA 1
ATOM 934 C C . ASN A 1 117 ? 4.506 13.958 1.877 1.00 69.75 117 ASN A C 1
ATOM 936 O O . ASN A 1 117 ? 4.746 14.101 0.683 1.00 69.75 117 ASN A O 1
ATOM 940 N N . ILE A 1 118 ? 4.908 14.871 2.767 1.00 62.94 118 ILE A N 1
ATOM 941 C CA . ILE A 1 118 ? 5.874 15.926 2.430 1.00 62.94 118 ILE A CA 1
ATOM 942 C C . ILE A 1 118 ? 7.272 15.311 2.220 1.00 62.94 118 ILE A C 1
ATOM 944 O O . ILE A 1 118 ? 8.041 15.779 1.380 1.00 62.94 118 ILE A O 1
ATOM 948 N N . GLY A 1 119 ? 7.602 14.247 2.965 1.00 62.62 119 GLY A N 1
ATOM 949 C CA . GLY A 1 119 ? 8.863 13.504 2.862 1.00 62.62 119 GLY A CA 1
ATOM 950 C C . GLY A 1 119 ? 8.781 12.245 1.992 1.00 62.62 119 GLY A C 1
ATOM 951 O O . GLY A 1 119 ? 9.746 11.913 1.304 1.00 62.62 119 GLY A O 1
ATOM 952 N N . PHE A 1 120 ? 7.637 11.560 1.985 1.00 66.44 120 PHE A N 1
ATOM 953 C CA . PHE A 1 120 ? 7.373 10.404 1.127 1.00 66.44 120 PHE A CA 1
ATOM 954 C C . PHE A 1 120 ? 6.679 10.839 -0.155 1.00 66.44 120 PHE A C 1
ATOM 956 O O . PHE A 1 120 ? 5.709 11.577 -0.105 1.00 66.44 120 PHE A O 1
ATOM 963 N N . ARG A 1 121 ? 7.150 10.389 -1.318 1.00 70.62 121 ARG A N 1
ATOM 964 C CA . ARG A 1 121 ? 6.473 10.701 -2.583 1.00 70.62 121 ARG A CA 1
ATOM 965 C C . ARG A 1 121 ? 5.433 9.623 -2.860 1.00 70.62 121 ARG A C 1
ATOM 967 O O . ARG A 1 121 ? 5.786 8.450 -2.929 1.00 70.62 121 ARG A O 1
ATOM 974 N N . ASN A 1 122 ? 4.187 10.034 -3.075 1.00 86.00 122 ASN A N 1
ATOM 975 C CA . ASN A 1 122 ? 3.102 9.182 -3.564 1.00 86.00 122 ASN A CA 1
ATOM 976 C C . ASN A 1 122 ? 2.693 8.050 -2.601 1.00 86.00 122 ASN A C 1
ATOM 978 O O . ASN A 1 122 ? 2.784 6.864 -2.928 1.00 86.00 122 ASN A O 1
ATOM 982 N N . VAL A 1 123 ? 2.236 8.417 -1.400 1.00 89.25 123 VAL A N 1
ATOM 983 C CA . VAL A 1 123 ? 1.559 7.483 -0.488 1.00 89.25 123 VAL A CA 1
ATOM 984 C C . VAL A 1 123 ? 0.047 7.540 -0.692 1.00 89.25 123 VAL A C 1
ATOM 986 O O . VAL A 1 123 ? -0.563 8.600 -0.542 1.00 89.25 123 VAL A O 1
ATOM 989 N N . TRP A 1 124 ? -0.559 6.387 -0.976 1.00 88.81 124 TRP A N 1
ATOM 990 C CA . TRP A 1 124 ? -2.009 6.209 -1.069 1.00 88.81 124 TRP A CA 1
ATOM 991 C C . TRP A 1 124 ? -2.527 5.331 0.052 1.00 88.81 124 TRP A C 1
ATOM 993 O O . TRP A 1 124 ? -1.806 4.509 0.611 1.00 88.81 124 TRP A O 1
ATOM 1003 N N . VAL A 1 125 ? -3.804 5.496 0.375 1.00 88.94 125 VAL A N 1
ATOM 1004 C CA . VAL A 1 125 ? -4.403 4.866 1.543 1.00 88.94 125 VAL A CA 1
ATOM 1005 C C . VAL A 1 125 ? -5.764 4.282 1.186 1.00 88.94 125 VAL A C 1
ATOM 1007 O O . VAL A 1 125 ? -6.630 4.988 0.673 1.00 88.94 125 VAL A O 1
ATOM 1010 N N . LEU A 1 126 ? -5.957 2.998 1.485 1.00 89.19 126 LEU A N 1
ATOM 1011 C CA . LEU A 1 126 ? -7.193 2.260 1.251 1.00 89.19 126 LEU A CA 1
ATOM 1012 C C . LEU A 1 126 ? -7.670 1.632 2.561 1.00 89.19 126 LEU A C 1
ATOM 1014 O O . LEU A 1 126 ? -7.031 0.734 3.106 1.00 89.19 126 LEU A O 1
ATOM 1018 N N . ASP A 1 127 ? -8.801 2.111 3.064 1.00 87.81 127 ASP A N 1
ATOM 1019 C CA . ASP A 1 127 ? -9.465 1.553 4.241 1.00 87.81 127 ASP A CA 1
ATOM 1020 C C . ASP A 1 127 ? -10.555 0.548 3.841 1.00 87.81 127 ASP A C 1
ATOM 1022 O O . ASP A 1 127 ? -10.837 0.347 2.657 1.00 87.81 127 ASP A O 1
ATOM 1026 N N . LYS A 1 128 ? -11.240 -0.045 4.821 1.00 84.38 128 LYS A N 1
ATOM 1027 C CA . LYS A 1 128 ? -12.334 -0.998 4.584 1.00 84.38 128 LYS A CA 1
ATOM 1028 C C . LYS A 1 128 ? -13.425 -0.480 3.645 1.00 84.38 128 LYS A C 1
ATOM 1030 O O . LYS A 1 128 ? -14.038 -1.275 2.928 1.00 84.38 128 LYS A O 1
ATOM 1035 N N . ASN A 1 129 ? -13.691 0.828 3.653 1.00 78.69 129 ASN A N 1
ATOM 1036 C CA . ASN A 1 129 ? -14.760 1.433 2.863 1.00 78.69 129 ASN A CA 1
ATOM 1037 C C . ASN A 1 129 ? -14.377 1.496 1.379 1.00 78.69 129 ASN A C 1
ATOM 1039 O O . ASN A 1 129 ? -15.249 1.413 0.517 1.00 78.69 129 ASN A O 1
ATOM 1043 N N . LEU A 1 130 ? -13.080 1.612 1.085 1.00 75.81 130 LEU A N 1
ATOM 1044 C CA . LEU A 1 130 ? -12.530 1.610 -0.272 1.00 75.81 130 LEU A CA 1
ATOM 1045 C C . LEU A 1 130 ? -12.135 0.204 -0.742 1.00 75.81 130 LEU A C 1
ATOM 1047 O O . LEU A 1 130 ? -12.289 -0.125 -1.918 1.00 75.81 130 LEU A O 1
ATOM 1051 N N . LEU A 1 131 ? -11.666 -0.634 0.180 1.00 71.56 131 LEU A N 1
ATOM 1052 C CA . LEU A 1 131 ? -11.166 -1.972 -0.099 1.00 71.56 131 LEU A CA 1
ATOM 1053 C C . LEU A 1 131 ? -12.295 -2.972 -0.361 1.00 71.56 131 LEU A C 1
ATOM 1055 O O . LEU A 1 131 ? -12.225 -3.735 -1.321 1.00 71.56 131 LEU A O 1
ATOM 1059 N N . SER A 1 132 ? -13.356 -2.970 0.454 1.00 65.44 132 SER A N 1
ATOM 1060 C CA . SER A 1 132 ? -14.431 -3.963 0.311 1.00 65.44 132 SER A CA 1
ATOM 1061 C C . SER A 1 132 ? -15.152 -3.893 -1.044 1.00 65.44 132 SER A C 1
ATOM 1063 O O . SER A 1 132 ? -15.353 -4.949 -1.643 1.00 65.44 132 SER A O 1
ATOM 1065 N N . PRO A 1 133 ? -15.459 -2.719 -1.634 1.00 60.22 133 PRO A N 1
ATOM 1066 C CA . PRO A 1 133 ? -16.016 -2.679 -2.983 1.00 60.22 133 PRO A CA 1
ATOM 1067 C C . PRO A 1 133 ? -15.007 -3.106 -4.055 1.00 60.22 133 PRO A C 1
ATOM 1069 O O . PRO A 1 133 ? -15.419 -3.714 -5.041 1.00 60.22 133 PRO A O 1
ATOM 1072 N N . ALA A 1 134 ? -13.715 -2.804 -3.873 1.00 59.94 134 ALA A N 1
ATOM 1073 C CA . ALA A 1 134 ? -12.656 -3.159 -4.818 1.00 59.94 134 ALA A CA 1
ATOM 1074 C C . ALA A 1 134 ? -12.387 -4.673 -4.850 1.00 59.94 134 ALA A C 1
ATOM 1076 O O . ALA A 1 134 ? -12.208 -5.233 -5.926 1.00 59.94 134 ALA A O 1
ATOM 1077 N N . LEU A 1 135 ? -12.428 -5.339 -3.691 1.00 62.69 135 LEU A N 1
ATOM 1078 C CA . LEU A 1 135 ? -12.212 -6.784 -3.577 1.00 62.69 135 LEU A CA 1
ATOM 1079 C C . LEU A 1 135 ? -13.467 -7.622 -3.891 1.00 62.69 135 LEU A C 1
ATOM 1081 O O . LEU A 1 135 ? -13.340 -8.769 -4.308 1.00 62.69 135 LEU A O 1
ATOM 1085 N N . VAL A 1 136 ? -14.680 -7.086 -3.688 1.00 52.59 136 VAL A N 1
ATOM 1086 C CA . VAL A 1 136 ? -15.940 -7.850 -3.841 1.00 52.59 136 VAL A CA 1
ATOM 1087 C C . VAL A 1 136 ? -16.586 -7.677 -5.221 1.00 52.59 136 VAL A C 1
ATOM 1089 O O . VAL A 1 136 ? -17.205 -8.613 -5.726 1.00 52.59 136 VAL A O 1
ATOM 1092 N N . ASN A 1 137 ? -16.461 -6.511 -5.867 1.00 49.31 137 ASN A N 1
ATOM 1093 C CA . ASN A 1 137 ? -17.104 -6.267 -7.161 1.00 49.31 137 ASN A CA 1
ATOM 1094 C C . ASN A 1 137 ? -16.121 -6.387 -8.330 1.00 49.31 137 ASN A C 1
ATOM 1096 O O . ASN A 1 137 ? -15.447 -5.422 -8.691 1.00 49.31 137 ASN A O 1
ATOM 1100 N N . LYS A 1 138 ? -16.177 -7.537 -9.014 1.00 48.41 138 LYS A N 1
ATOM 1101 C CA . LYS A 1 138 ? -15.487 -7.839 -10.287 1.00 48.41 138 LYS A CA 1
ATOM 1102 C C . LYS A 1 138 ? -15.712 -6.789 -11.392 1.00 48.41 138 LYS A C 1
ATOM 1104 O O . LYS A 1 138 ? -14.943 -6.714 -12.339 1.00 48.41 138 LYS A O 1
ATOM 1109 N N . THR A 1 139 ? -16.753 -5.965 -11.268 1.00 42.00 139 THR A N 1
ATOM 1110 C CA . THR A 1 139 ? -17.151 -4.914 -12.221 1.00 42.00 139 THR A CA 1
ATOM 1111 C C . THR A 1 139 ? -16.728 -3.490 -11.818 1.00 42.00 139 THR A C 1
ATOM 1113 O O . THR A 1 139 ? -16.967 -2.561 -12.583 1.00 42.00 139 THR A O 1
ATOM 1116 N N . ASN A 1 140 ? -16.112 -3.275 -10.643 1.00 46.62 140 ASN A N 1
ATOM 1117 C CA . ASN A 1 140 ? -15.796 -1.934 -10.104 1.00 46.62 140 ASN A CA 1
ATOM 1118 C C . ASN A 1 140 ? -14.294 -1.580 -10.086 1.00 46.62 140 ASN A C 1
ATOM 1120 O O . ASN A 1 140 ? -13.894 -0.665 -9.365 1.00 46.62 140 ASN A O 1
ATOM 1124 N N . VAL A 1 141 ? -13.468 -2.218 -10.922 1.00 50.88 141 VAL A N 1
ATOM 1125 C CA . VAL A 1 141 ? -12.039 -1.866 -11.100 1.00 50.88 141 VAL A CA 1
ATOM 1126 C C . VAL A 1 141 ? -11.855 -0.363 -11.405 1.00 50.88 141 VAL A C 1
ATOM 1128 O O . VAL A 1 141 ? -10.933 0.278 -10.902 1.00 50.88 141 VAL A O 1
ATOM 1131 N N . ASN A 1 142 ? -12.820 0.249 -12.101 1.00 45.72 142 ASN A N 1
ATOM 1132 C CA . ASN A 1 142 ? -12.830 1.684 -12.411 1.00 45.72 142 ASN A CA 1
ATOM 1133 C C . ASN A 1 142 ? -12.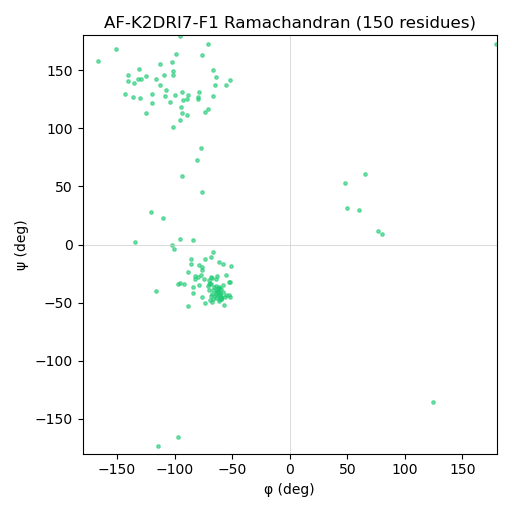907 2.599 -11.171 1.00 45.72 142 ASN A C 1
ATOM 1135 O O . ASN A 1 142 ? -12.411 3.722 -11.216 1.00 45.72 142 ASN A O 1
ATOM 1139 N N . LYS A 1 143 ? -13.489 2.154 -10.045 1.00 44.53 143 LYS A N 1
ATOM 1140 C CA . LYS A 1 143 ? -13.533 2.955 -8.805 1.00 44.53 143 LYS A CA 1
ATOM 1141 C C . LYS A 1 143 ? -12.224 2.907 -8.020 1.00 44.53 143 LYS A C 1
ATOM 1143 O O . LYS A 1 143 ? -11.912 3.880 -7.346 1.00 44.53 143 LYS A O 1
ATOM 1148 N N . PHE A 1 144 ? -11.448 1.828 -8.138 1.00 46.62 144 PHE A N 1
ATOM 1149 C CA . PHE A 1 144 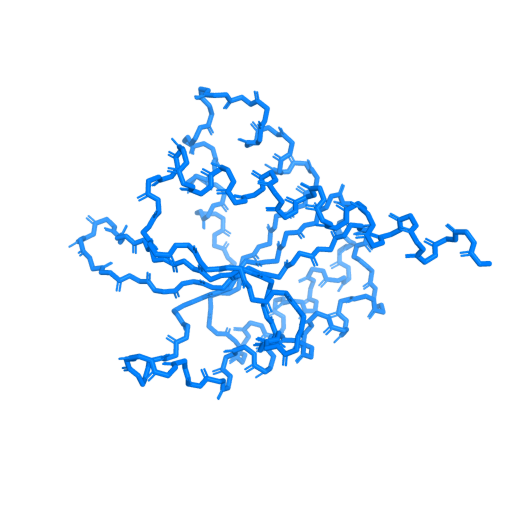? -10.086 1.764 -7.598 1.00 46.62 144 PHE A CA 1
ATOM 1150 C 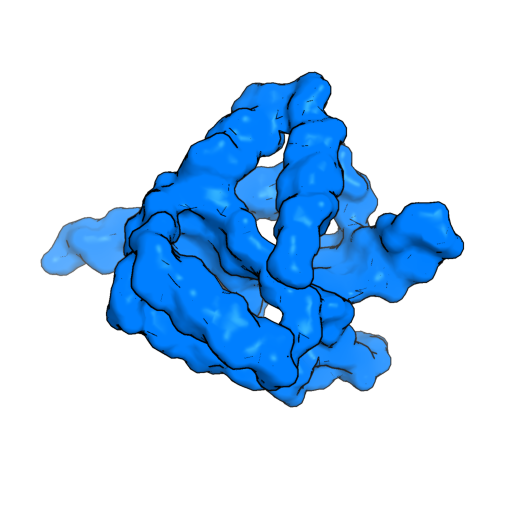C . PHE A 1 144 ? -9.189 2.781 -8.317 1.00 46.62 144 PHE A C 1
ATOM 1152 O O . PHE A 1 144 ? -8.548 3.602 -7.670 1.00 46.62 144 PHE A O 1
ATOM 1159 N N . GLN A 1 145 ? -9.266 2.833 -9.652 1.00 48.09 145 GLN A N 1
ATOM 1160 C CA . GLN A 1 145 ? -8.577 3.848 -10.459 1.00 48.09 145 GLN A CA 1
ATOM 1161 C C . GLN A 1 145 ? -9.038 5.284 -10.146 1.00 48.09 145 GLN A C 1
ATOM 1163 O O . GLN A 1 145 ? -8.223 6.197 -10.107 1.00 48.09 145 GLN A O 1
ATOM 1168 N N . GLN A 1 146 ? -10.325 5.504 -9.857 1.00 43.62 146 GLN A N 1
ATOM 1169 C CA . GLN A 1 146 ? -10.827 6.825 -9.443 1.00 43.62 146 GLN A CA 1
ATOM 1170 C C . GLN A 1 146 ? -10.501 7.183 -7.982 1.00 43.62 146 GLN A C 1
ATOM 1172 O O . GLN A 1 146 ? -10.394 8.362 -7.660 1.00 43.62 146 GLN A O 1
ATOM 1177 N N . GLY A 1 147 ? -10.326 6.199 -7.095 1.00 46.81 147 GLY A N 1
ATOM 1178 C CA . GLY A 1 147 ? -9.862 6.403 -5.719 1.00 46.81 147 GLY A CA 1
ATOM 1179 C C . GLY A 1 147 ? -8.392 6.823 -5.651 1.00 46.81 147 GLY A C 1
ATOM 1180 O O . GLY A 1 147 ? -8.037 7.623 -4.792 1.00 46.81 147 GLY A O 1
ATOM 1181 N N . ILE A 1 148 ? -7.579 6.368 -6.612 1.00 46.03 148 ILE A N 1
ATOM 1182 C CA . ILE A 1 148 ? -6.208 6.851 -6.851 1.00 46.03 148 ILE A CA 1
ATOM 1183 C C . ILE A 1 148 ? -6.209 8.333 -7.281 1.00 46.03 148 ILE A C 1
ATOM 1185 O O . ILE A 1 148 ? -5.293 9.067 -6.928 1.00 46.03 148 ILE A O 1
ATOM 1189 N N . ASN A 1 149 ? -7.273 8.798 -7.951 1.00 38.50 149 ASN A N 1
ATOM 1190 C CA . ASN A 1 149 ? -7.445 10.195 -8.379 1.00 38.50 149 ASN A CA 1
ATOM 1191 C C . ASN A 1 149 ? -8.029 11.124 -7.302 1.00 38.50 149 ASN A C 1
ATOM 1193 O O . ASN A 1 149 ? -8.272 12.299 -7.580 1.00 38.50 149 ASN A O 1
ATOM 1197 N N . LYS A 1 150 ? -8.257 10.650 -6.070 1.00 36.66 150 LYS A N 1
ATOM 1198 C CA . LYS A 1 150 ? -8.312 11.572 -4.930 1.00 36.66 150 LYS A CA 1
ATOM 1199 C C . LYS A 1 150 ? -6.879 11.882 -4.522 1.00 36.66 150 LYS A C 1
ATOM 1201 O O . LYS A 1 150 ? -6.385 11.377 -3.516 1.00 36.66 150 LYS A O 1
ATOM 1206 N N . GLU A 1 151 ? -6.224 12.680 -5.359 1.00 38.88 151 GLU A N 1
ATOM 1207 C CA . GLU A 1 151 ? -5.014 13.390 -4.974 1.00 38.88 151 GLU A CA 1
ATOM 1208 C C . GLU A 1 151 ? -5.282 14.164 -3.675 1.00 38.88 151 GLU A C 1
ATOM 1210 O O . GLU A 1 151 ? -6.385 14.674 -3.436 1.00 38.88 151 GLU A O 1
ATOM 1215 N N . ILE A 1 152 ? -4.265 14.171 -2.816 1.00 40.69 152 ILE A N 1
ATOM 1216 C CA . ILE A 1 152 ? -4.123 15.154 -1.743 1.00 40.69 152 ILE A CA 1
ATOM 1217 C C . ILE A 1 152 ? -3.745 16.480 -2.392 1.00 40.69 152 ILE A C 1
ATOM 1219 O O . ILE A 1 152 ? -2.856 16.446 -3.269 1.00 40.69 152 ILE A O 1
#

Mean predicted aligned error: 8.58 Å

Sequence (152 aa):
MGDKTKKRNGEKLLRKQVYDFLVEYLGSQNVEDCCGQYEFGCDLIFYQNDPFGIKRRYGIQLKDTDLNGTEINEVLGQLCIAFGHRFATEDRLLDGVYIITSGTITRGAFEKIKEANIGFRNVWVLDKNLLSPALVNKTNVNKFQQGINKEI

Solvent-accessible surface area (backbone atoms only — not comparable to full-atom values): 8374 Å² total; per-residue (Å²): 125,72,62,68,59,50,46,58,51,44,36,51,51,53,48,50,55,51,51,50,43,37,52,77,71,68,64,38,41,80,73,43,82,29,69,65,100,63,44,55,34,26,40,34,36,34,30,44,65,46,101,86,66,50,81,38,39,37,35,29,36,76,42,61,42,62,34,36,77,64,58,39,53,56,52,52,54,25,44,55,41,30,63,69,41,62,48,88,88,72,76,45,59,55,64,23,36,36,41,40,26,71,21,52,68,39,69,70,27,53,50,52,51,56,62,48,42,76,81,42,66,57,73,46,79,35,30,32,85,59,40,51,53,52,74,69,35,94,84,36,64,68,55,53,60,51,57,66,66,62,68,130

Secondary structure (DSSP, 8-state):
-HHHHHHHHHHHHHHHHHHHHHHHTS--EEEEE--STT-SS-SEEEEEE-TTS-EEEEEEEEESS-B-TTHHHHHHHHHHHHHH--BTTTTB--SEEEEEESS-B-HHHHHHHHHHTTTSSSEEEE-HHHHHHHHH-TT-HHHHHHHHT---